Protein AF-W1YM58-F1 (afdb_monomer_lite)

Radius of gyration: 15.46 Å; chains: 1; bounding box: 32×35×37 Å

Foldseek 3Di:
DQVDKDWDWDKDDDPVRDMDTDIDIAGPVRDDDPVRVVVVVLQVQLQVQLVVQVPDPPRDPVVSVVSSD

pLDDT: mean 97.65, std 1.55, range [92.31, 98.81]

Secondary structure (DSSP, 8-state):
-TT-EEEEEEEEE-TTS-EEEEEEEEETTS---HHHHHHHHHHHHHHHHHHHHHTSTT--HHHHHHHT-

Organism: NCBI:txid408170

Structure (mmCIF, N/CA/C/O backbone):
data_AF-W1YM58-F1
#
_entry.id   AF-W1Y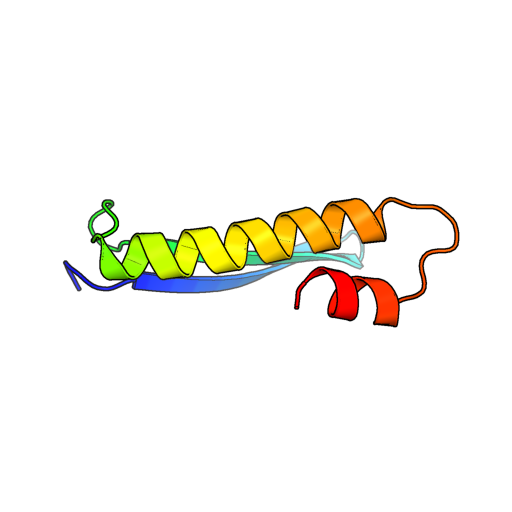M58-F1
#
loop_
_atom_site.group_PDB
_atom_site.id
_atom_site.type_symbol
_atom_site.label_atom_id
_atom_site.label_alt_id
_atom_site.label_comp_id
_atom_site.label_asym_id
_atom_site.label_entity_id
_atom_site.label_seq_id
_atom_site.pdbx_PDB_ins_code
_atom_site.Cartn_x
_atom_site.Cartn_y
_atom_site.Cartn_z
_atom_site.occupancy
_atom_site.B_iso_or_equiv
_atom_site.auth_seq_id
_atom_site.auth_comp_id
_atom_site.auth_asym_id
_atom_site.auth_atom_id
_atom_site.pdbx_PDB_model_num
ATOM 1 N N . ARG A 1 1 ? -11.095 -2.350 17.825 1.00 92.38 1 ARG A N 1
ATOM 2 C CA . ARG A 1 1 ? -12.163 -1.732 18.661 1.00 92.38 1 ARG A CA 1
ATOM 3 C C . ARG A 1 1 ? -12.457 -0.333 18.109 1.00 92.38 1 ARG A C 1
ATOM 5 O O . ARG A 1 1 ? -11.639 0.131 17.323 1.00 92.38 1 ARG A O 1
ATOM 12 N N . PRO A 1 2 ? -13.588 0.330 18.435 1.00 95.88 2 PRO A N 1
ATOM 13 C CA . PRO A 1 2 ? -13.798 1.728 18.034 1.00 95.88 2 PRO A CA 1
ATOM 14 C C . PRO A 1 2 ? -12.592 2.598 18.419 1.00 95.88 2 PRO A C 1
ATOM 16 O O . PRO A 1 2 ? -12.011 2.386 19.484 1.00 95.88 2 PRO A O 1
ATOM 19 N N . GLY A 1 3 ? -12.190 3.517 17.544 1.00 96.38 3 GLY A N 1
ATOM 20 C CA . GLY A 1 3 ? -10.978 4.324 17.680 1.00 96.38 3 GLY A CA 1
ATOM 21 C C . GLY A 1 3 ? -9.663 3.641 17.277 1.00 96.38 3 GLY A C 1
ATOM 22 O O . GLY A 1 3 ? -8.639 4.318 17.250 1.00 96.38 3 GLY A O 1
ATOM 23 N N . GLU A 1 4 ? -9.644 2.348 16.938 1.00 98.38 4 GLU A N 1
ATOM 24 C CA . GLU A 1 4 ? -8.448 1.650 16.433 1.00 98.38 4 GLU A CA 1
ATOM 25 C C . GLU A 1 4 ? -8.447 1.543 14.899 1.00 98.38 4 GLU A C 1
ATOM 27 O O . GLU A 1 4 ? -9.491 1.608 14.244 1.00 98.38 4 GLU A O 1
ATOM 32 N N . LEU A 1 5 ? -7.260 1.330 14.328 1.00 98.56 5 LEU A N 1
ATOM 33 C CA . LEU A 1 5 ? -7.088 0.960 12.924 1.00 98.56 5 LEU A CA 1
ATOM 34 C C . LEU A 1 5 ? -6.942 -0.559 12.797 1.00 98.56 5 LEU A C 1
ATOM 36 O O . LEU A 1 5 ? -6.403 -1.215 13.687 1.00 98.56 5 LEU A O 1
ATOM 40 N N . VAL A 1 6 ? -7.371 -1.098 11.660 1.00 98.25 6 VAL A N 1
ATOM 41 C CA . VAL A 1 6 ? -7.005 -2.439 11.205 1.00 98.25 6 VAL A CA 1
ATOM 42 C C . VAL A 1 6 ? -6.084 -2.315 9.998 1.00 98.25 6 VAL A C 1
ATOM 44 O O . VAL A 1 6 ? -6.379 -1.564 9.068 1.00 98.25 6 VAL A O 1
ATOM 47 N N . LEU A 1 7 ? -4.972 -3.046 10.029 1.00 98.56 7 LEU A N 1
ATOM 48 C CA . LEU A 1 7 ? 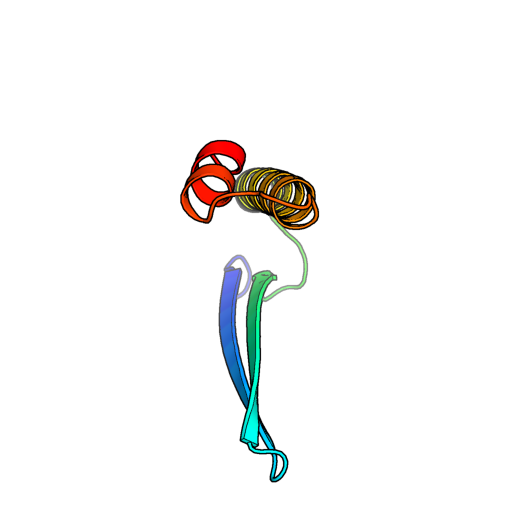-4.130 -3.297 8.867 1.00 98.56 7 LEU A CA 1
ATOM 49 C C . LEU A 1 7 ? -4.467 -4.699 8.370 1.00 98.56 7 LEU A C 1
ATOM 51 O O . LEU A 1 7 ? -4.316 -5.676 9.102 1.00 98.56 7 LEU A O 1
ATOM 55 N N . VAL A 1 8 ? -4.974 -4.772 7.147 1.00 98.38 8 VAL A N 1
ATOM 56 C CA . VAL A 1 8 ? -5.251 -6.020 6.444 1.00 98.38 8 VAL A CA 1
ATOM 57 C C . VAL A 1 8 ? -4.155 -6.189 5.416 1.00 98.38 8 VAL A C 1
ATOM 59 O O . VAL A 1 8 ? -4.064 -5.374 4.502 1.00 98.38 8 VAL A O 1
ATOM 62 N N . ASP A 1 9 ? -3.345 -7.224 5.583 1.00 98.38 9 ASP A N 1
ATOM 63 C CA . ASP A 1 9 ? -2.345 -7.643 4.611 1.00 98.38 9 ASP A CA 1
ATOM 64 C C . ASP A 1 9 ? -2.731 -9.031 4.118 1.00 98.38 9 ASP A C 1
ATOM 66 O O . ASP A 1 9 ? -2.792 -9.981 4.905 1.00 98.38 9 ASP A O 1
ATOM 70 N N . ALA A 1 10 ? -3.147 -9.112 2.859 1.00 97.62 10 ALA A N 1
ATOM 71 C CA . ALA A 1 10 ? -3.763 -10.311 2.330 1.00 97.62 10 ALA A CA 1
ATOM 72 C C . ALA A 1 10 ? -3.457 -10.480 0.847 1.00 97.62 10 ALA A C 1
ATOM 74 O O . ALA A 1 10 ? -3.595 -9.555 0.044 1.00 97.62 10 ALA A O 1
ATOM 75 N N . GLY A 1 11 ? -3.136 -11.719 0.494 1.00 97.25 11 GLY A N 1
ATOM 76 C CA . GLY A 1 11 ? -3.007 -12.154 -0.881 1.00 97.25 11 GLY A CA 1
ATOM 77 C C . GLY A 1 11 ? -4.022 -13.228 -1.242 1.00 97.25 11 GLY A C 1
ATOM 78 O O . GLY A 1 11 ? -4.641 -13.857 -0.380 1.00 97.25 11 GLY A O 1
ATOM 79 N N . VAL A 1 12 ? -4.183 -13.437 -2.542 1.00 96.75 12 VAL A N 1
ATOM 80 C CA . VAL A 1 12 ? -4.978 -14.528 -3.108 1.00 96.75 12 VAL A CA 1
ATOM 81 C C . VAL A 1 12 ? -4.252 -15.111 -4.310 1.00 96.75 12 VAL A C 1
ATOM 83 O O . VAL A 1 12 ? -3.569 -14.394 -5.040 1.00 96.75 12 VAL A O 1
ATOM 86 N N . GLU A 1 13 ? -4.435 -16.405 -4.527 1.00 96.62 13 GLU A N 1
ATOM 87 C CA . GLU A 1 13 ? -4.071 -17.098 -5.756 1.00 96.62 13 GLU A CA 1
ATOM 88 C C . GLU A 1 13 ? -5.309 -17.769 -6.355 1.00 96.62 13 GLU A C 1
ATOM 90 O O . GLU A 1 13 ? -6.283 -18.058 -5.655 1.00 96.62 13 GLU A O 1
ATOM 95 N N . VAL A 1 14 ? -5.273 -18.004 -7.661 1.00 92.31 14 VAL A N 1
ATOM 96 C CA . VAL A 1 14 ? -6.280 -18.794 -8.379 1.00 92.31 14 VAL A CA 1
ATOM 97 C C . VAL A 1 14 ? -5.572 -19.807 -9.277 1.00 92.31 14 VAL A C 1
ATOM 99 O O . VAL A 1 14 ? -4.354 -19.736 -9.455 1.00 92.31 14 VAL A O 1
ATOM 102 N N . ASP A 1 15 ? -6.323 -20.704 -9.919 1.00 95.06 15 ASP A N 1
ATOM 103 C CA . ASP A 1 15 ? -5.793 -21.773 -10.788 1.00 95.06 15 ASP A CA 1
ATOM 104 C C . ASP A 1 15 ? -5.031 -21.275 -12.042 1.00 95.06 15 ASP A C 1
ATOM 106 O O . ASP A 1 15 ? -4.647 -22.060 -12.908 1.00 95.06 15 ASP A O 1
ATOM 110 N N . SER A 1 16 ? -4.790 -19.966 -12.161 1.00 93.56 16 SER A N 1
ATOM 111 C CA . SER A 1 16 ? -3.890 -19.363 -13.144 1.00 93.56 16 SER A CA 1
ATOM 112 C C . SER A 1 16 ? -2.428 -19.308 -12.688 1.00 93.56 16 SER A C 1
ATOM 114 O O . SER A 1 16 ? -1.587 -18.892 -13.479 1.00 93.56 16 SER A O 1
ATOM 116 N N . LEU A 1 17 ? -2.122 -19.672 -11.435 1.00 92.69 17 LEU A N 1
ATOM 117 C CA . LEU A 1 17 ? -0.788 -19.556 -10.818 1.00 92.69 17 LEU A CA 1
ATOM 118 C C . LEU A 1 17 ? -0.268 -18.106 -10.705 1.00 92.69 17 LEU A C 1
ATOM 120 O O . LEU A 1 17 ? 0.933 -17.884 -10.559 1.00 92.69 17 LEU A O 1
ATOM 124 N N . TYR A 1 18 ? -1.167 -17.119 -10.766 1.00 95.69 18 TYR A N 1
ATOM 125 C CA . TYR A 1 18 ? -0.859 -15.712 -10.495 1.00 95.69 18 TYR A CA 1
ATOM 126 C C . TYR A 1 18 ? -1.408 -15.324 -9.126 1.00 95.69 18 TYR A C 1
ATOM 128 O O . TYR A 1 18 ? -2.509 -15.739 -8.756 1.00 95.69 18 TYR A O 1
ATOM 136 N N . THR A 1 19 ? -0.654 -14.497 -8.406 1.00 95.88 19 THR A N 1
ATOM 137 C CA . THR A 1 19 ? -1.040 -13.973 -7.098 1.00 95.88 19 THR A CA 1
ATOM 138 C C . THR A 1 19 ? -1.423 -12.500 -7.189 1.00 95.88 19 THR A C 1
ATOM 140 O O . THR A 1 19 ? -0.880 -11.742 -7.995 1.00 95.88 19 THR A O 1
ATOM 143 N N . ALA A 1 20 ? -2.355 -12.088 -6.338 1.00 96.44 20 ALA A N 1
ATOM 144 C CA . ALA A 1 20 ? -2.514 -10.693 -5.950 1.00 96.44 20 ALA A CA 1
ATOM 145 C C . ALA A 1 20 ? -2.067 -10.544 -4.496 1.00 96.44 20 ALA A C 1
ATOM 147 O O . ALA A 1 20 ? -2.296 -11.447 -3.694 1.00 96.44 20 ALA A O 1
ATOM 148 N N . ASP A 1 21 ? -1.454 -9.410 -4.176 1.00 97.94 21 ASP A N 1
ATOM 149 C CA . ASP A 1 21 ? -0.976 -9.070 -2.839 1.00 97.94 21 ASP A CA 1
ATOM 150 C C . ASP A 1 21 ? -1.358 -7.619 -2.543 1.00 97.94 21 ASP A C 1
ATOM 152 O O . ASP A 1 21 ? -1.011 -6.709 -3.305 1.00 97.94 21 ASP A O 1
ATOM 156 N N . VAL A 1 22 ? -2.186 -7.409 -1.519 1.00 97.94 22 VAL A N 1
ATOM 157 C CA . VAL A 1 22 ? -2.797 -6.110 -1.240 1.00 97.94 22 VAL A CA 1
ATOM 158 C C . VAL A 1 22 ? -2.850 -5.856 0.259 1.00 97.94 22 VAL A C 1
ATOM 160 O O . VAL A 1 22 ? -3.550 -6.538 1.006 1.00 97.94 22 VAL A O 1
ATOM 163 N N . THR A 1 23 ? -2.235 -4.747 0.666 1.00 98.56 23 THR A N 1
ATOM 164 C CA . THR A 1 23 ? -2.374 -4.207 2.018 1.00 98.56 23 THR A CA 1
ATOM 165 C C . THR A 1 23 ? -3.335 -3.008 2.049 1.00 98.56 23 THR A C 1
ATOM 167 O O . THR A 1 23 ? -3.302 -2.127 1.178 1.00 98.56 23 THR A O 1
ATOM 170 N N . ARG A 1 24 ? -4.206 -2.930 3.064 1.00 98.31 24 ARG A N 1
ATOM 171 C CA . ARG A 1 24 ? -5.064 -1.766 3.359 1.00 98.31 24 ARG A CA 1
ATOM 172 C C . ARG A 1 24 ? -5.101 -1.471 4.854 1.00 98.31 24 ARG A C 1
ATOM 174 O O . ARG A 1 24 ? -5.258 -2.377 5.665 1.00 98.31 24 ARG A O 1
ATOM 181 N N . THR A 1 25 ? -5.062 -0.187 5.200 1.00 98.56 25 THR A N 1
ATOM 182 C CA . THR A 1 25 ? -5.239 0.298 6.576 1.00 98.56 25 THR A CA 1
ATOM 183 C C . THR A 1 25 ? -6.538 1.091 6.674 1.00 98.56 25 THR A C 1
ATOM 185 O O . THR A 1 25 ? -6.724 2.052 5.930 1.00 98.56 25 THR A O 1
ATOM 188 N N . ILE A 1 26 ? -7.451 0.680 7.557 1.00 98.00 26 ILE A N 1
ATOM 189 C CA . ILE A 1 26 ? -8.828 1.201 7.630 1.00 98.00 26 ILE A CA 1
ATOM 190 C C . ILE A 1 26 ? -9.206 1.454 9.103 1.00 98.00 26 ILE A C 1
ATOM 192 O O . ILE A 1 26 ? -8.856 0.642 9.961 1.00 98.00 26 ILE A O 1
ATOM 196 N N . PRO A 1 27 ? -9.919 2.544 9.446 1.00 98.50 27 PRO A N 1
ATOM 197 C CA . PRO A 1 27 ? -10.464 2.736 10.788 1.00 98.50 27 PRO A CA 1
ATOM 198 C C . PRO A 1 27 ? -11.608 1.756 11.062 1.00 98.50 27 PRO A C 1
ATOM 200 O O . PRO A 1 27 ? -12.540 1.641 10.265 1.00 98.50 27 PRO A O 1
ATOM 203 N N . VAL A 1 28 ? -11.568 1.075 12.210 1.00 98.19 28 VAL A N 1
ATOM 204 C CA . VAL A 1 28 ? -12.566 0.050 12.578 1.00 98.19 28 VAL A CA 1
ATOM 205 C C . VAL A 1 28 ? -13.981 0.634 12.690 1.00 98.19 28 VAL A C 1
ATOM 207 O O . VAL A 1 28 ? -14.956 -0.055 12.410 1.00 98.19 28 VAL A O 1
ATOM 210 N N . ASP A 1 29 ? -14.107 1.903 13.074 1.00 97.62 29 ASP A N 1
ATOM 211 C CA . ASP A 1 29 ? -15.371 2.646 13.181 1.00 97.62 29 ASP A CA 1
ATOM 212 C C . ASP A 1 29 ? -15.669 3.537 11.955 1.00 97.62 29 ASP A C 1
ATOM 214 O O . ASP A 1 29 ? -16.590 4.356 11.979 1.00 97.62 29 ASP A O 1
ATOM 218 N N . GLY A 1 30 ? -14.912 3.368 10.864 1.00 97.69 30 GLY A N 1
ATOM 219 C CA . GLY A 1 30 ? -15.148 4.034 9.583 1.00 97.69 30 GLY A CA 1
ATOM 220 C C . GLY A 1 30 ? -14.690 5.493 9.505 1.00 97.69 30 GLY A C 1
ATOM 221 O O . GLY A 1 30 ? -14.885 6.124 8.465 1.00 97.69 30 GLY A O 1
ATOM 222 N N . ARG A 1 31 ? -14.075 6.056 10.557 1.00 97.88 31 ARG A N 1
ATOM 223 C CA . ARG A 1 31 ? -13.559 7.435 10.541 1.00 97.88 31 ARG A CA 1
ATOM 224 C C . ARG A 1 31 ? -12.151 7.514 11.112 1.00 97.88 31 ARG A C 1
ATOM 226 O O . ARG A 1 31 ? -11.910 7.140 12.249 1.00 97.88 31 ARG A O 1
ATOM 233 N N . PHE A 1 32 ? -11.227 8.084 10.345 1.00 98.56 32 PHE A N 1
ATOM 234 C CA . PHE A 1 32 ? -9.906 8.399 10.874 1.00 98.56 32 PHE A CA 1
ATOM 235 C C . PHE A 1 32 ? -9.994 9.533 11.898 1.00 98.56 32 PHE A C 1
ATOM 237 O O . PHE A 1 32 ? -10.547 10.602 11.620 1.00 98.56 32 PHE A O 1
ATOM 244 N N . THR A 1 33 ? -9.364 9.338 13.052 1.00 98.38 33 THR A N 1
ATOM 245 C CA . THR A 1 33 ? -8.984 10.455 13.922 1.00 98.38 33 THR A CA 1
ATOM 246 C C . THR A 1 33 ? -7.891 11.292 13.256 1.00 98.38 33 THR A C 1
ATOM 248 O O . THR A 1 33 ? -7.213 10.850 12.328 1.00 98.38 33 THR A O 1
ATOM 251 N N . GLU A 1 34 ? -7.683 12.516 13.728 1.00 98.44 34 GLU A N 1
ATOM 252 C CA . GLU A 1 34 ? -6.676 13.406 13.147 1.00 98.44 34 GLU A CA 1
ATOM 253 C C . GLU A 1 34 ? -5.231 12.869 13.225 1.00 98.44 34 GLU A C 1
ATOM 255 O O . GLU A 1 34 ? -4.516 12.969 12.228 1.00 98.44 34 GLU A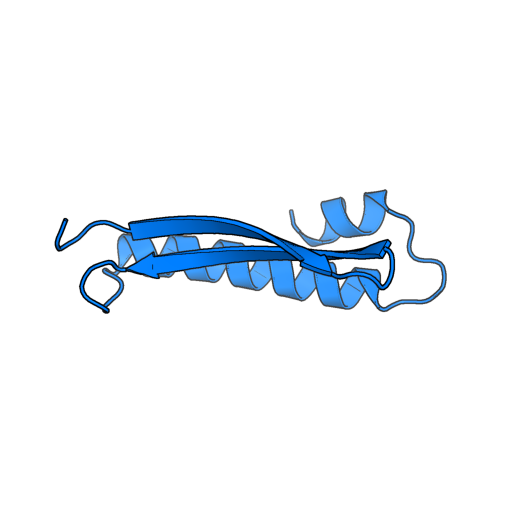 O 1
ATOM 260 N N . PRO A 1 35 ? -4.758 12.256 14.331 1.00 98.50 35 PRO A N 1
ATOM 261 C CA . PRO A 1 35 ? -3.452 11.594 14.337 1.00 98.50 35 PRO A CA 1
ATOM 262 C C . PRO A 1 35 ? -3.359 10.422 13.349 1.00 98.50 35 PRO A C 1
ATOM 264 O O . PRO A 1 35 ? -2.359 10.298 12.651 1.00 98.50 35 PRO A O 1
ATOM 267 N N . GLN A 1 36 ? -4.399 9.588 13.249 1.00 98.69 36 GLN A N 1
ATOM 268 C CA . GLN A 1 36 ? -4.406 8.447 12.325 1.00 98.69 36 GLN A CA 1
ATOM 269 C C . GLN A 1 36 ? -4.388 8.895 10.863 1.00 98.69 36 GLN A C 1
ATOM 271 O O . GLN A 1 36 ? -3.646 8.332 10.064 1.00 98.69 36 GLN A O 1
ATOM 276 N N . ARG A 1 37 ? -5.178 9.922 10.526 1.00 98.56 37 ARG A N 1
ATOM 277 C CA . ARG A 1 37 ? -5.236 10.489 9.177 1.00 98.56 37 ARG A CA 1
ATOM 278 C C . ARG A 1 37 ? -3.889 11.058 8.749 1.00 98.56 37 ARG A C 1
ATOM 280 O O . ARG A 1 37 ? -3.452 10.742 7.657 1.00 98.56 37 ARG A O 1
ATOM 287 N N . ARG A 1 38 ? -3.196 11.785 9.633 1.00 98.75 38 ARG A N 1
ATOM 288 C CA . ARG A 1 38 ? -1.851 12.312 9.341 1.00 98.75 38 ARG A CA 1
ATOM 289 C C . ARG A 1 38 ? -0.851 11.215 8.979 1.00 98.75 38 ARG A C 1
ATOM 291 O O . ARG A 1 38 ? -0.095 11.369 8.030 1.00 98.75 38 ARG A O 1
ATOM 298 N N . VAL A 1 39 ? -0.851 10.103 9.716 1.00 98.62 39 VAL A N 1
ATOM 299 C CA . VAL A 1 39 ? 0.026 8.963 9.401 1.00 98.62 39 VAL A CA 1
ATOM 300 C C . VAL A 1 39 ? -0.406 8.280 8.102 1.00 98.62 39 VAL A C 1
ATOM 302 O O . VAL A 1 39 ? 0.441 7.947 7.282 1.00 98.62 39 VAL A O 1
ATOM 305 N N . TYR A 1 40 ? -1.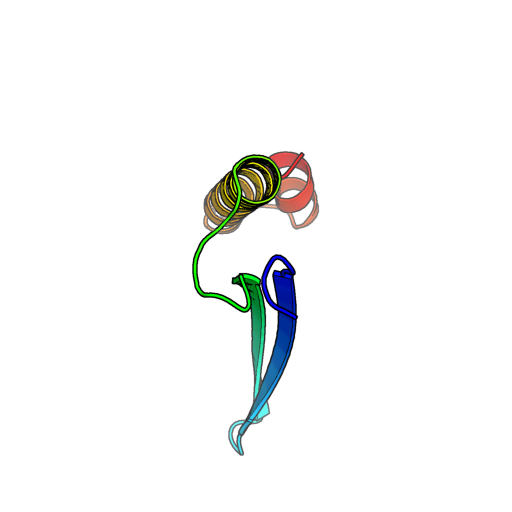712 8.086 7.897 1.00 98.62 40 TYR A N 1
ATOM 306 C CA . TYR A 1 40 ? -2.241 7.479 6.675 1.00 98.62 40 TYR A CA 1
ATOM 307 C C . TYR A 1 40 ? -1.888 8.293 5.425 1.00 98.62 40 TYR A C 1
ATOM 309 O O . TYR A 1 40 ? -1.405 7.721 4.455 1.00 98.62 40 TYR A O 1
ATOM 317 N N . GLU A 1 41 ? -2.089 9.611 5.461 1.00 98.69 41 GLU A N 1
ATOM 318 C CA . GLU A 1 41 ? -1.774 10.529 4.361 1.00 98.69 41 GLU A CA 1
ATOM 319 C C . GLU A 1 41 ? -0.273 10.523 4.046 1.00 98.69 41 GLU A C 1
ATOM 321 O O . GLU A 1 41 ? 0.087 10.388 2.884 1.00 98.69 41 GLU A O 1
ATOM 326 N N . ALA A 1 42 ? 0.605 10.527 5.057 1.00 98.62 42 ALA A N 1
ATOM 327 C CA . ALA A 1 42 ? 2.051 10.429 4.834 1.00 98.62 42 ALA A CA 1
ATOM 328 C C . ALA A 1 42 ? 2.457 9.127 4.113 1.00 98.62 42 ALA A C 1
ATOM 330 O O . ALA A 1 42 ? 3.297 9.139 3.215 1.00 98.62 42 ALA A O 1
ATOM 331 N N . VAL A 1 43 ? 1.851 7.992 4.481 1.00 98.62 43 VAL A N 1
ATOM 332 C CA . VAL A 1 43 ? 2.115 6.704 3.813 1.00 98.62 43 VAL A CA 1
ATOM 333 C C . VAL A 1 43 ? 1.491 6.660 2.415 1.00 98.62 43 VAL A C 1
ATOM 335 O O . VAL A 1 43 ? 2.083 6.079 1.508 1.00 98.62 43 VAL A O 1
ATOM 338 N N . LEU A 1 44 ? 0.319 7.273 2.225 1.00 98.69 44 LEU A N 1
ATOM 339 C CA . LEU A 1 44 ? -0.331 7.380 0.920 1.00 98.69 44 LEU A CA 1
ATOM 340 C C . LEU A 1 44 ? 0.527 8.193 -0.057 1.00 98.69 44 LEU A C 1
ATOM 342 O O . LEU A 1 44 ? 0.782 7.727 -1.161 1.00 98.69 44 LEU A O 1
ATOM 346 N N . GLU A 1 45 ? 1.031 9.351 0.369 1.00 98.81 45 GLU A N 1
ATOM 347 C CA . GLU A 1 45 ? 1.923 10.193 -0.437 1.00 98.81 45 GLU A CA 1
ATOM 348 C C . GLU A 1 45 ? 3.202 9.443 -0.837 1.00 98.81 45 GLU A C 1
ATOM 350 O O . GLU A 1 45 ? 3.595 9.460 -2.005 1.00 98.81 45 GLU A O 1
ATOM 355 N N . ALA A 1 46 ? 3.816 8.718 0.104 1.00 98.75 46 ALA A N 1
ATOM 356 C CA . ALA A 1 46 ? 4.979 7.877 -0.172 1.00 98.75 46 ALA A CA 1
ATOM 357 C C . ALA A 1 46 ? 4.670 6.758 -1.185 1.00 98.75 46 ALA A C 1
ATOM 359 O O . ALA A 1 46 ? 5.463 6.504 -2.096 1.00 98.75 46 ALA A O 1
ATOM 360 N N . ALA A 1 47 ? 3.516 6.095 -1.054 1.00 98.62 47 ALA A N 1
ATOM 361 C CA . ALA A 1 47 ? 3.084 5.051 -1.979 1.00 98.62 47 ALA A CA 1
ATOM 362 C C . ALA A 1 47 ? 2.818 5.606 -3.388 1.00 98.62 47 ALA A C 1
ATOM 364 O O . ALA A 1 47 ? 3.266 5.015 -4.370 1.00 98.62 47 ALA A O 1
ATOM 365 N N . ASP A 1 48 ? 2.160 6.761 -3.498 1.00 98.75 48 ASP A N 1
ATOM 366 C CA . ASP A 1 48 ? 1.887 7.414 -4.780 1.00 98.75 48 ASP A CA 1
ATOM 367 C C . ASP A 1 48 ? 3.187 7.838 -5.486 1.00 98.75 48 ASP A C 1
ATOM 369 O O . ASP A 1 48 ? 3.342 7.606 -6.690 1.00 98.75 48 ASP A O 1
ATOM 373 N N . ALA A 1 49 ? 4.164 8.374 -4.745 1.00 98.75 49 ALA A N 1
ATOM 374 C CA . ALA A 1 49 ? 5.490 8.695 -5.276 1.00 98.75 49 ALA A CA 1
ATOM 375 C C . ALA A 1 49 ? 6.240 7.440 -5.761 1.00 98.75 49 ALA A C 1
ATOM 377 O O . ALA A 1 49 ? 6.822 7.431 -6.853 1.00 98.75 49 ALA A O 1
ATOM 378 N N . ALA A 1 50 ? 6.178 6.353 -4.989 1.00 98.69 50 ALA A N 1
ATOM 379 C CA . ALA A 1 50 ? 6.754 5.065 -5.360 1.00 98.69 50 ALA A CA 1
ATOM 380 C C . ALA A 1 50 ? 6.113 4.494 -6.637 1.00 98.69 50 ALA A C 1
ATOM 382 O O . ALA A 1 50 ? 6.831 4.042 -7.532 1.00 98.69 50 ALA A O 1
ATOM 383 N N . PHE A 1 51 ? 4.782 4.550 -6.759 1.00 98.44 51 PHE A N 1
ATOM 384 C CA . PHE A 1 51 ? 4.061 4.095 -7.950 1.00 98.44 51 PHE A CA 1
ATOM 385 C C . PHE A 1 51 ? 4.401 4.926 -9.182 1.00 98.44 51 PHE A C 1
ATOM 387 O O . PHE A 1 51 ? 4.640 4.359 -10.249 1.00 98.44 51 PHE A O 1
ATOM 394 N N . ALA A 1 52 ? 4.472 6.252 -9.042 1.00 98.50 52 ALA A N 1
ATOM 395 C CA . ALA A 1 52 ? 4.900 7.128 -10.125 1.00 98.50 52 ALA A CA 1
ATOM 396 C C . ALA A 1 52 ? 6.298 6.730 -10.620 1.00 98.50 52 ALA A C 1
ATOM 398 O O . ALA A 1 52 ? 6.476 6.494 -11.815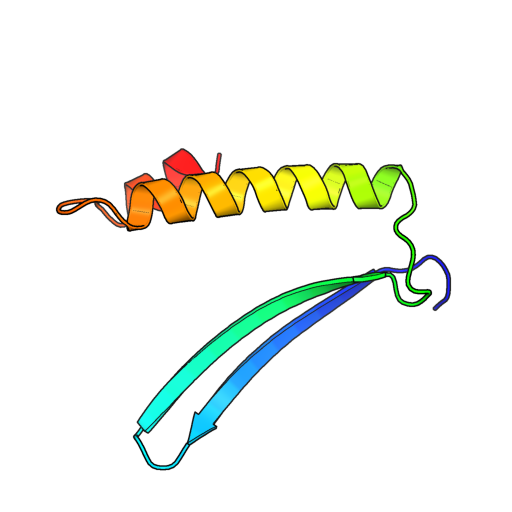 1.00 98.50 52 ALA A O 1
ATOM 399 N N . ARG A 1 53 ? 7.255 6.537 -9.700 1.00 98.44 53 ARG A N 1
ATOM 400 C CA . ARG A 1 53 ? 8.622 6.135 -10.051 1.00 98.44 53 ARG A CA 1
ATOM 401 C C . ARG A 1 53 ? 8.693 4.731 -10.659 1.00 98.44 53 ARG A C 1
ATOM 403 O O . ARG A 1 53 ? 9.473 4.507 -11.581 1.00 98.44 53 ARG A O 1
ATOM 410 N N . ALA A 1 54 ? 7.905 3.779 -10.164 1.00 98.19 54 ALA A N 1
ATOM 411 C CA . ALA A 1 54 ? 7.865 2.409 -10.677 1.00 98.19 54 ALA A CA 1
ATOM 412 C C . ALA A 1 54 ? 7.292 2.316 -12.105 1.00 98.19 54 ALA A C 1
ATOM 414 O O . ALA A 1 54 ? 7.675 1.421 -12.856 1.00 98.19 54 ALA A O 1
ATOM 415 N N . ASN A 1 55 ? 6.421 3.251 -12.496 1.00 97.62 55 ASN A N 1
ATOM 416 C CA . ASN A 1 55 ? 5.819 3.305 -13.831 1.00 97.62 55 ASN A CA 1
ATOM 417 C C . ASN A 1 55 ? 6.759 3.851 -14.924 1.00 97.62 55 ASN A C 1
ATOM 419 O O . ASN A 1 55 ? 6.369 3.930 -16.090 1.00 97.62 55 ASN A O 1
ATOM 423 N N . GLU A 1 56 ? 7.997 4.216 -14.585 1.00 97.88 56 GLU A N 1
ATOM 424 C CA . GLU A 1 56 ? 8.969 4.751 -15.537 1.00 97.88 56 GLU A CA 1
ATOM 425 C C . GLU A 1 56 ? 9.865 3.644 -16.133 1.00 97.88 56 GLU A C 1
ATOM 427 O O . GLU A 1 56 ? 10.534 2.913 -15.392 1.00 97.88 56 GLU A O 1
ATOM 432 N N . PRO A 1 57 ? 9.967 3.525 -17.473 1.00 97.69 57 PRO A N 1
ATOM 433 C CA . PRO A 1 57 ? 10.883 2.581 -18.106 1.00 97.69 57 PRO A CA 1
ATOM 434 C C . PRO A 1 57 ? 12.336 2.783 -17.658 1.00 97.69 57 PRO A C 1
ATOM 436 O O . PRO A 1 57 ? 12.860 3.895 -17.659 1.00 97.69 57 PRO A O 1
ATOM 439 N N . GLY A 1 58 ? 13.009 1.689 -17.299 1.00 97.38 58 GLY A N 1
ATOM 440 C CA . GLY A 1 58 ? 14.394 1.722 -16.820 1.00 97.38 58 GLY A CA 1
ATOM 441 C C . GLY A 1 58 ? 14.557 2.102 -15.343 1.00 97.38 58 GLY A C 1
ATOM 442 O O . GLY A 1 58 ? 15.694 2.189 -14.875 1.00 97.38 58 GLY A O 1
ATOM 443 N N . CYS A 1 59 ? 13.460 2.294 -14.600 1.00 98.00 59 CYS A N 1
ATOM 444 C CA . CYS A 1 59 ? 13.487 2.431 -13.146 1.00 98.00 59 CYS A CA 1
ATOM 445 C C . CYS A 1 59 ? 14.173 1.222 -12.490 1.00 98.00 59 CYS A C 1
ATOM 447 O O . CYS A 1 59 ? 13.857 0.066 -12.787 1.00 98.00 59 CYS A O 1
ATOM 449 N N . ARG A 1 60 ? 15.135 1.477 -11.594 1.00 98.19 60 ARG A N 1
ATOM 450 C CA . ARG A 1 60 ? 15.739 0.420 -10.778 1.00 98.19 60 ARG A CA 1
ATOM 451 C C . ARG A 1 60 ? 14.883 0.211 -9.543 1.00 98.19 60 ARG A C 1
ATOM 453 O O . ARG A 1 60 ? 14.395 1.168 -8.956 1.00 98.19 60 ARG A O 1
ATOM 460 N N . PHE A 1 61 ? 14.820 -1.027 -9.063 1.00 96.88 61 PHE A N 1
ATOM 461 C CA . PHE A 1 61 ? 14.058 -1.367 -7.858 1.00 96.88 61 PHE A CA 1
ATOM 462 C C . PHE A 1 61 ? 14.388 -0.468 -6.650 1.00 96.88 61 PHE A C 1
ATOM 464 O O . PHE A 1 61 ? 13.494 -0.042 -5.925 1.00 96.88 61 PHE A O 1
ATOM 471 N N . ARG A 1 62 ? 15.665 -0.102 -6.463 1.00 98.12 62 ARG A N 1
ATOM 472 C CA . ARG A 1 62 ? 16.079 0.790 -5.366 1.00 98.12 62 ARG A CA 1
ATOM 473 C C . ARG A 1 62 ? 15.514 2.208 -5.492 1.00 98.12 62 ARG A C 1
ATOM 475 O O . ARG A 1 62 ? 15.296 2.852 -4.473 1.00 98.12 62 ARG A O 1
ATOM 482 N N . ASP A 1 63 ? 15.271 2.682 -6.708 1.00 98.44 63 ASP A N 1
ATOM 483 C CA . ASP A 1 63 ? 14.774 4.037 -6.935 1.00 98.44 63 ASP A CA 1
ATOM 484 C C . ASP A 1 63 ? 13.339 4.191 -6.413 1.00 98.44 63 ASP A C 1
ATOM 486 O O . ASP A 1 63 ? 12.980 5.265 -5.943 1.00 98.44 63 ASP A O 1
ATOM 490 N N . VAL A 1 64 ? 12.549 3.109 -6.426 1.00 98.56 64 VAL A N 1
ATOM 491 C CA . VAL A 1 64 ? 11.199 3.062 -5.839 1.00 98.56 64 VAL A CA 1
ATOM 492 C C . VAL A 1 64 ? 11.259 3.310 -4.332 1.00 98.56 64 VAL A C 1
ATOM 494 O O . VAL A 1 64 ? 10.506 4.126 -3.812 1.00 98.56 64 VAL A O 1
ATOM 497 N N . HIS A 1 65 ? 12.198 2.661 -3.635 1.00 98.19 65 HIS A N 1
ATOM 498 C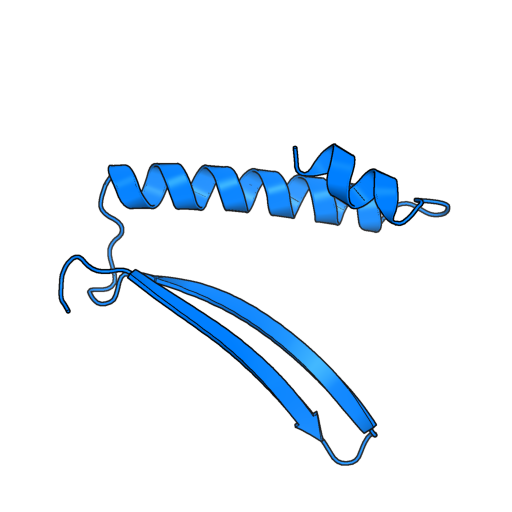 CA . HIS A 1 65 ? 12.407 2.896 -2.206 1.00 98.19 65 HIS A CA 1
ATOM 499 C C . HIS A 1 65 ? 12.849 4.336 -1.934 1.00 98.19 65 HIS A C 1
ATOM 501 O O . HIS A 1 65 ? 12.322 4.966 -1.031 1.00 98.19 65 HIS A O 1
ATOM 507 N N . THR A 1 66 ? 13.783 4.877 -2.723 1.00 98.38 66 THR A N 1
ATOM 508 C CA . THR A 1 66 ? 14.228 6.270 -2.563 1.00 98.38 66 THR A CA 1
ATOM 509 C C . THR A 1 66 ? 13.108 7.279 -2.820 1.00 98.38 66 THR A C 1
ATOM 511 O O . THR A 1 66 ? 13.082 8.299 -2.151 1.00 98.38 66 THR A O 1
ATOM 514 N N . ALA A 1 67 ? 12.185 7.010 -3.746 1.00 98.44 67 ALA A N 1
ATOM 515 C CA . ALA A 1 67 ? 11.043 7.888 -4.003 1.00 98.44 67 ALA A CA 1
ATOM 516 C C . ALA A 1 67 ? 10.002 7.887 -2.867 1.00 98.44 67 ALA A C 1
ATOM 518 O O . ALA A 1 67 ? 9.263 8.855 -2.727 1.00 98.44 67 ALA A O 1
ATOM 519 N N . ALA A 1 68 ? 9.939 6.813 -2.077 1.00 98.19 68 ALA A N 1
ATOM 520 C CA . ALA A 1 68 ? 9.009 6.669 -0.957 1.00 98.19 68 ALA A CA 1
ATOM 521 C C . ALA A 1 68 ? 9.506 7.302 0.362 1.00 98.19 68 ALA A C 1
ATOM 523 O O . ALA A 1 68 ? 8.774 7.276 1.350 1.00 98.19 68 ALA A O 1
ATOM 524 N N . MET A 1 69 ? 10.753 7.786 0.407 1.00 93.88 69 MET A N 1
ATOM 525 C CA . MET A 1 69 ? 11.444 8.281 1.610 1.00 93.88 69 MET A CA 1
ATOM 526 C C . MET A 1 69 ? 11.637 9.793 1.561 1.00 93.88 69 MET A C 1
ATOM 528 O O . MET A 1 69 ? 11.529 10.417 2.639 1.00 93.88 69 MET A O 1
#

InterPro domains:
  IPR000994 Peptidase M24 [PF00557] (1-68)
  IPR036005 Creatinase/aminopeptidase-like [G3DSA:3.90.230.10] (1-69)
  IPR036005 Creatinase/aminopeptidase-like [SSF55920] (1-68)
  IPR052433 Xaa-Pro dipeptidase-like [PTHR43226] (1-68)

Sequence (69 aa):
RPGELVLVDAGVEVDSLYTADVTRTIPVDGRFTEPQRRVYEAVLEAADAAFARANEPGCRFRDVHTAAM